Protein AF-A0A1E3X7X5-F1 (afdb_monomer_lite)

pLDDT: mean 74.46, std 14.93, range [43.0, 90.19]

Foldseek 3Di:
DPPDPPDDDPVVVVVVVVVVVVVVVVLVCCLVVQAWDWDDDPNDTDTHTNVRDDPVVVVVVVVCVVPVD

Secondary structure (DSSP, 8-state):
---------HHHHHHHHHHHHHHHHHHHHHHHH-PPEEEEETTEEEEE-GGG--HHHHHHHHHHHHH--

Radius of gyration: 14.13 Å; chains: 1; bounding box: 34×27×26 Å

Organism: NCBI:txid1872076

Sequence (69 aa):
MKRRDPKLPKMANYGRKAFKKAVARVIEDHHRTGDPIAVWRDGKVVLVPVGIIGSATVILLLTFVLFLG

Structure (mmCIF, N/CA/C/O backbone):
data_AF-A0A1E3X7X5-F1
#
_entry.id   AF-A0A1E3X7X5-F1
#
loop_
_atom_site.group_PDB
_atom_site.id
_atom_site.type_symbol
_atom_site.label_atom_id
_atom_site.label_alt_id
_atom_site.label_comp_id
_atom_site.label_asym_id
_atom_site.label_entity_id
_atom_site.label_seq_id
_atom_site.pdbx_PDB_ins_code
_atom_site.Cartn_x
_atom_site.Cartn_y
_atom_site.Cartn_z
_atom_site.occupancy
_atom_site.B_iso_or_equiv
_atom_site.auth_seq_id
_atom_site.auth_comp_id
_atom_site.auth_asym_id
_atom_site.auth_atom_id
_atom_site.pdbx_PDB_model_num
ATOM 1 N N . MET A 1 1 ? 23.541 -17.131 6.167 1.00 43.00 1 MET A N 1
ATOM 2 C CA . MET A 1 1 ? 23.875 -16.695 4.789 1.00 43.00 1 MET A CA 1
ATOM 3 C C . MET A 1 1 ? 23.184 -15.356 4.519 1.00 43.00 1 MET A C 1
ATOM 5 O O . MET A 1 1 ? 21.962 -15.318 4.484 1.00 43.00 1 MET A O 1
ATOM 9 N N . LYS A 1 2 ? 23.921 -14.238 4.433 1.00 54.53 2 LYS A N 1
ATOM 10 C CA . LYS A 1 2 ? 23.339 -12.900 4.195 1.00 54.53 2 LYS A CA 1
ATOM 11 C C . LYS A 1 2 ? 23.029 -12.798 2.697 1.00 54.53 2 LYS A C 1
ATOM 13 O O . LYS A 1 2 ? 23.969 -12.714 1.907 1.00 54.53 2 LYS A O 1
ATOM 18 N N . ARG A 1 3 ? 21.756 -12.909 2.286 1.00 55.94 3 ARG A N 1
ATOM 19 C CA . ARG A 1 3 ? 21.390 -12.782 0.863 1.00 55.94 3 ARG A CA 1
ATOM 20 C C . ARG A 1 3 ? 21.891 -11.424 0.374 1.00 55.94 3 ARG A C 1
ATOM 22 O O . ARG A 1 3 ? 21.554 -10.391 0.946 1.00 55.94 3 ARG A O 1
ATOM 29 N N . ARG A 1 4 ? 22.783 -11.440 -0.614 1.00 58.53 4 ARG A N 1
ATOM 30 C CA . ARG A 1 4 ? 23.341 -10.225 -1.204 1.00 58.53 4 ARG A CA 1
ATOM 31 C C . ARG A 1 4 ? 22.234 -9.639 -2.073 1.00 58.53 4 ARG A C 1
ATOM 33 O O . ARG A 1 4 ? 21.868 -10.264 -3.062 1.00 58.53 4 ARG A O 1
ATOM 40 N N . ASP A 1 5 ? 21.665 -8.510 -1.661 1.00 62.78 5 ASP A N 1
ATOM 41 C CA . ASP A 1 5 ? 20.608 -7.850 -2.430 1.00 62.78 5 ASP A CA 1
ATOM 42 C C . ASP A 1 5 ? 21.159 -7.529 -3.832 1.00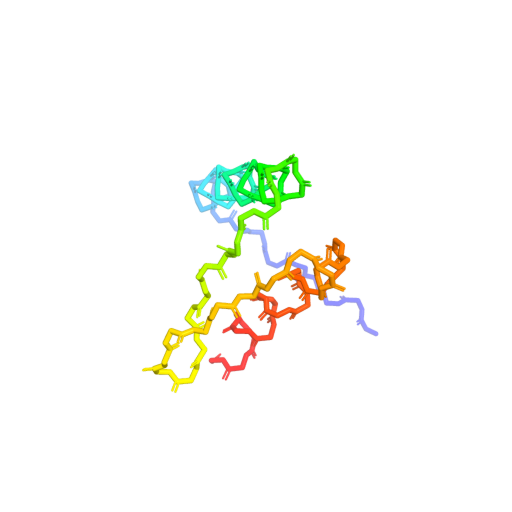 62.78 5 ASP A C 1
ATOM 44 O O . ASP A 1 5 ? 22.183 -6.837 -3.933 1.00 62.78 5 ASP A O 1
ATOM 48 N N . PRO A 1 6 ? 20.566 -8.060 -4.917 1.00 69.12 6 PRO A N 1
ATOM 49 C CA . PRO A 1 6 ? 21.069 -7.816 -6.257 1.00 69.12 6 PRO A CA 1
ATOM 50 C C . PRO A 1 6 ? 21.010 -6.315 -6.548 1.00 69.12 6 PRO A C 1
ATOM 52 O O . PRO A 1 6 ? 19.996 -5.646 -6.336 1.00 69.12 6 PRO A O 1
ATOM 55 N N . LYS A 1 7 ? 22.133 -5.760 -7.014 1.00 77.69 7 LYS A N 1
ATOM 56 C CA . LYS A 1 7 ? 22.244 -4.340 -7.348 1.00 77.69 7 LYS A CA 1
ATOM 57 C C . LYS A 1 7 ? 21.331 -4.051 -8.541 1.00 77.69 7 LYS A C 1
ATOM 59 O O . LYS A 1 7 ? 21.700 -4.309 -9.681 1.00 77.69 7 LYS A O 1
ATOM 64 N N . LEU A 1 8 ? 20.135 -3.535 -8.261 1.00 74.88 8 LEU A N 1
ATOM 65 C CA . LEU A 1 8 ? 19.164 -3.142 -9.282 1.00 74.88 8 LEU A CA 1
ATOM 66 C C . LEU A 1 8 ? 19.803 -2.159 -10.281 1.00 74.88 8 LEU A C 1
ATOM 68 O O . LEU A 1 8 ? 20.530 -1.252 -9.850 1.00 74.88 8 LEU A O 1
ATOM 72 N N . PRO A 1 9 ? 19.497 -2.271 -11.589 1.00 85.75 9 PRO A N 1
ATOM 73 C CA . PRO A 1 9 ? 19.852 -1.252 -12.567 1.00 85.75 9 PRO A CA 1
ATOM 74 C C . PRO A 1 9 ? 19.415 0.136 -12.085 1.00 85.75 9 PRO A C 1
ATOM 76 O O . PRO A 1 9 ? 18.381 0.284 -11.427 1.00 85.75 9 PRO A O 1
ATOM 79 N N . LYS A 1 10 ? 20.194 1.173 -12.407 1.00 84.75 10 LYS A N 1
ATOM 80 C CA . LYS A 1 10 ? 20.009 2.535 -11.869 1.00 84.75 10 LYS A CA 1
ATOM 81 C C . LYS A 1 10 ? 18.560 3.035 -12.012 1.00 84.75 10 LYS A C 1
ATOM 83 O O . LYS A 1 10 ? 18.008 3.572 -11.053 1.00 84.75 10 LYS A O 1
ATOM 88 N N . MET A 1 11 ? 17.929 2.768 -13.158 1.00 81.75 11 MET A N 1
ATOM 89 C CA . MET A 1 11 ? 16.532 3.128 -13.439 1.00 81.75 11 MET A CA 1
ATOM 90 C C . MET A 1 11 ? 15.524 2.370 -12.572 1.00 81.75 11 MET A C 1
ATOM 92 O O . MET A 1 11 ? 14.634 2.984 -11.986 1.00 81.75 11 MET A O 1
ATOM 96 N N . ALA A 1 12 ? 15.714 1.063 -12.385 1.00 84.56 12 ALA A N 1
ATOM 97 C CA . ALA A 1 12 ? 14.867 0.263 -11.505 1.00 84.56 12 ALA A CA 1
ATOM 98 C C . ALA A 1 12 ? 14.941 0.748 -10.044 1.00 84.56 12 ALA A C 1
ATOM 100 O O . ALA A 1 12 ? 13.938 0.762 -9.331 1.00 84.56 12 ALA A O 1
ATOM 101 N N . ASN A 1 13 ? 16.105 1.226 -9.591 1.00 87.25 13 ASN A N 1
ATOM 102 C CA . ASN A 1 13 ? 16.238 1.781 -8.244 1.00 87.25 13 ASN A CA 1
ATOM 103 C C . ASN A 1 13 ? 15.511 3.130 -8.078 1.00 87.25 13 ASN A C 1
ATOM 105 O O . ASN A 1 13 ? 14.967 3.387 -7.003 1.00 87.25 13 ASN A O 1
ATOM 109 N N . TYR A 1 14 ? 15.469 3.979 -9.112 1.00 88.19 14 TYR A N 1
ATOM 110 C CA . TYR A 1 14 ? 14.656 5.201 -9.087 1.00 88.19 14 TYR A CA 1
ATOM 111 C C . TYR A 1 14 ? 13.165 4.877 -9.013 1.00 88.19 14 TYR A C 1
ATOM 113 O O . TYR A 1 14 ? 12.485 5.407 -8.135 1.00 88.19 14 TYR A O 1
ATOM 121 N N . GLY A 1 15 ? 12.693 3.941 -9.844 1.00 89.00 15 GLY A N 1
ATOM 122 C CA . GLY A 1 15 ? 11.314 3.451 -9.790 1.00 89.00 15 GLY A CA 1
ATOM 123 C C . GLY A 1 15 ? 10.955 2.917 -8.403 1.00 89.00 15 GLY A C 1
ATOM 124 O O . GLY A 1 15 ? 9.979 3.353 -7.799 1.00 89.00 15 GLY A O 1
ATOM 125 N N . ARG A 1 16 ? 11.817 2.074 -7.819 1.00 85.00 16 ARG A N 1
ATOM 126 C CA . ARG A 1 16 ? 11.632 1.547 -6.458 1.00 85.00 16 ARG A CA 1
ATOM 127 C C . ARG A 1 16 ? 11.544 2.650 -5.401 1.00 85.00 16 ARG A C 1
ATOM 129 O O . ARG A 1 16 ? 10.715 2.564 -4.498 1.00 85.00 16 ARG A O 1
ATOM 136 N N . LYS A 1 17 ? 12.402 3.674 -5.471 1.00 88.12 17 LYS A N 1
ATOM 137 C CA . LYS A 1 17 ? 12.382 4.801 -4.520 1.00 88.12 17 LYS A CA 1
ATOM 138 C C . LYS A 1 17 ? 11.108 5.634 -4.659 1.00 88.12 17 LYS A C 1
ATOM 140 O O . LYS A 1 17 ? 10.506 5.974 -3.643 1.00 88.12 17 LYS A O 1
ATOM 145 N N . ALA A 1 18 ? 10.696 5.933 -5.890 1.00 90.19 18 ALA A N 1
ATOM 146 C CA . ALA A 1 18 ? 9.466 6.667 -6.164 1.00 90.19 18 ALA A CA 1
ATOM 147 C C . ALA A 1 18 ? 8.237 5.897 -5.662 1.00 90.19 18 ALA A C 1
ATOM 149 O O . ALA A 1 18 ? 7.418 6.458 -4.938 1.00 90.19 18 ALA A O 1
ATOM 150 N N . PHE A 1 19 ? 8.175 4.594 -5.946 1.00 84.06 19 PHE A N 1
ATOM 151 C CA . PHE A 1 19 ? 7.104 3.717 -5.483 1.00 84.06 19 PHE A CA 1
ATOM 152 C C . PHE A 1 19 ? 7.019 3.675 -3.953 1.00 84.06 19 PHE A C 1
ATOM 154 O O . PHE A 1 19 ? 5.960 3.929 -3.388 1.00 84.06 19 PHE A O 1
ATOM 161 N N . LYS A 1 20 ? 8.148 3.463 -3.260 1.00 86.50 20 LYS A N 1
ATOM 162 C CA . LYS A 1 20 ? 8.189 3.487 -1.787 1.00 86.50 20 LYS A CA 1
ATOM 163 C C . LYS A 1 20 ? 7.685 4.810 -1.209 1.00 86.50 20 LYS A C 1
ATOM 165 O O . LYS A 1 20 ? 6.958 4.802 -0.223 1.00 86.50 20 LYS A O 1
ATOM 170 N N . LYS A 1 21 ? 8.054 5.937 -1.823 1.00 89.44 21 LYS A N 1
ATOM 171 C CA . LYS A 1 21 ? 7.602 7.264 -1.389 1.00 89.44 21 LYS A CA 1
ATOM 172 C C . LYS A 1 21 ? 6.097 7.455 -1.596 1.00 89.44 21 LYS A C 1
ATOM 174 O O . LYS A 1 21 ? 5.449 8.038 -0.735 1.00 89.44 21 LYS A O 1
ATOM 179 N N . ALA A 1 22 ? 5.550 6.970 -2.709 1.00 88.12 22 ALA A N 1
ATOM 180 C CA . ALA A 1 22 ? 4.115 7.022 -2.974 1.00 88.12 22 ALA A CA 1
ATOM 181 C C . ALA A 1 22 ? 3.327 6.174 -1.964 1.00 88.12 22 ALA A C 1
ATOM 183 O O . ALA A 1 22 ? 2.390 6.675 -1.354 1.00 88.12 22 ALA A O 1
ATOM 184 N N . VAL A 1 23 ? 3.768 4.937 -1.714 1.00 86.25 23 VAL A N 1
ATOM 185 C CA . VAL A 1 23 ? 3.139 4.046 -0.725 1.00 86.25 23 VAL A CA 1
ATOM 186 C C . VAL A 1 23 ? 3.176 4.658 0.677 1.00 86.25 23 VAL A C 1
ATOM 188 O O . VAL A 1 23 ? 2.169 4.627 1.375 1.00 86.25 23 VAL A O 1
ATOM 191 N N . ALA A 1 24 ? 4.299 5.263 1.079 1.00 86.56 24 ALA A N 1
ATOM 192 C CA . ALA A 1 24 ? 4.411 5.910 2.386 1.00 86.56 24 ALA A CA 1
ATOM 193 C C . ALA A 1 24 ? 3.368 7.023 2.582 1.00 86.56 24 ALA A C 1
ATOM 195 O O . ALA A 1 24 ? 2.744 7.083 3.635 1.00 86.56 24 ALA A O 1
ATOM 196 N N . ARG A 1 25 ? 3.136 7.850 1.554 1.00 88.12 25 ARG A N 1
ATOM 197 C CA . ARG A 1 25 ? 2.116 8.912 1.589 1.00 88.12 25 ARG A CA 1
ATOM 198 C C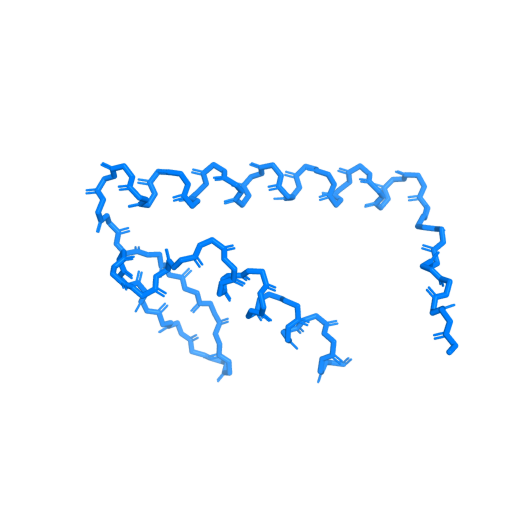 . ARG A 1 25 ? 0.702 8.354 1.704 1.00 88.12 25 ARG A C 1
ATOM 200 O O . ARG A 1 25 ? -0.079 8.860 2.491 1.00 88.12 25 ARG A O 1
ATOM 207 N N . VAL A 1 26 ? 0.393 7.289 0.964 1.00 87.12 26 VAL A N 1
ATOM 208 C CA . VAL A 1 26 ? -0.924 6.635 1.035 1.00 87.12 26 VAL A CA 1
ATOM 209 C C . VAL A 1 26 ? -1.183 6.065 2.432 1.00 87.12 26 VAL A C 1
ATOM 211 O O . VAL A 1 26 ? -2.288 6.196 2.942 1.00 87.12 26 VAL A O 1
ATOM 214 N N . ILE A 1 27 ? -0.174 5.464 3.071 1.00 84.38 27 ILE A N 1
ATOM 215 C CA . ILE A 1 27 ? -0.296 4.950 4.447 1.00 84.38 27 ILE A CA 1
ATOM 216 C C . ILE A 1 27 ? -0.465 6.100 5.448 1.00 84.38 27 ILE A C 1
ATOM 218 O O . ILE A 1 27 ? -1.273 6.002 6.367 1.00 84.38 27 ILE A O 1
ATOM 222 N N . GLU A 1 28 ? 0.281 7.189 5.275 1.00 87.25 28 GLU A N 1
ATOM 223 C CA . GLU A 1 28 ? 0.153 8.380 6.115 1.00 87.25 28 GLU A CA 1
ATOM 224 C C . GLU A 1 28 ? -1.247 8.998 6.006 1.00 87.25 28 GLU A C 1
ATOM 226 O O . GLU A 1 28 ? -1.881 9.256 7.028 1.00 87.25 28 GLU A O 1
ATOM 231 N N . ASP A 1 29 ? -1.768 9.162 4.789 1.00 86.69 29 ASP A N 1
ATOM 232 C CA . ASP A 1 29 ? -3.123 9.664 4.562 1.00 86.69 29 ASP A CA 1
ATOM 233 C C . ASP A 1 29 ? -4.185 8.712 5.114 1.00 86.69 29 ASP A C 1
ATOM 235 O O . ASP A 1 29 ? -5.113 9.171 5.775 1.00 86.69 29 ASP A O 1
ATOM 239 N N . HIS A 1 30 ? -4.019 7.402 4.934 1.00 83.88 30 HIS A N 1
ATOM 240 C CA . HIS A 1 30 ? -4.868 6.377 5.540 1.00 83.88 30 HIS A CA 1
ATOM 241 C C . HIS A 1 30 ? -4.942 6.529 7.060 1.00 83.88 30 HIS A C 1
ATOM 243 O O . HIS A 1 30 ? -6.034 6.587 7.615 1.00 83.88 30 HIS A O 1
ATOM 249 N N . HIS A 1 31 ? -3.797 6.675 7.734 1.00 83.56 31 HIS A N 1
ATOM 250 C CA . HIS A 1 31 ? -3.746 6.863 9.188 1.00 83.56 31 HIS A CA 1
ATOM 251 C 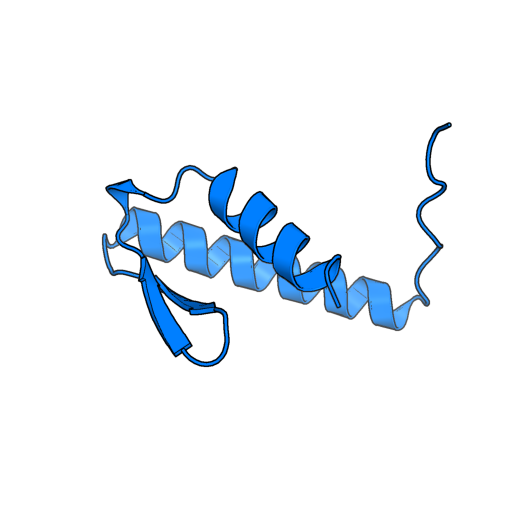C . HIS A 1 31 ? -4.348 8.201 9.625 1.00 83.56 31 HIS A C 1
ATOM 253 O O . HIS A 1 31 ? -4.986 8.275 10.672 1.00 83.56 31 HIS A O 1
ATOM 259 N N . ARG A 1 32 ? -4.131 9.261 8.841 1.00 86.69 32 ARG A N 1
ATOM 260 C CA . ARG A 1 32 ? -4.596 10.617 9.148 1.00 86.69 32 ARG A CA 1
ATOM 261 C C . ARG A 1 32 ? -6.105 10.775 8.977 1.00 86.69 32 ARG A C 1
ATOM 263 O O . ARG A 1 32 ? -6.725 11.490 9.756 1.00 86.69 32 ARG A O 1
ATOM 270 N N . THR A 1 33 ? -6.672 10.159 7.947 1.00 88.31 33 THR A N 1
ATOM 271 C CA . THR A 1 33 ? -8.094 10.289 7.585 1.00 88.31 33 THR A CA 1
ATOM 272 C C . THR A 1 33 ? -8.962 9.207 8.215 1.00 88.31 33 THR A C 1
ATOM 274 O O . THR A 1 33 ? -10.138 9.444 8.466 1.00 88.31 33 THR A O 1
ATOM 277 N N . GLY A 1 34 ? -8.395 8.033 8.500 1.00 85.44 34 GLY A N 1
ATOM 278 C CA . GLY A 1 34 ? -9.171 6.859 8.894 1.00 85.44 34 GLY A CA 1
ATOM 279 C C . GLY A 1 34 ? -9.755 6.083 7.708 1.00 85.44 34 GLY A C 1
ATOM 280 O O . GLY A 1 34 ? -10.348 5.025 7.926 1.00 85.44 34 GLY A O 1
ATOM 281 N N . ASP A 1 35 ? -9.579 6.564 6.472 1.00 86.25 35 ASP A N 1
ATOM 282 C CA . ASP A 1 35 ? -10.199 5.986 5.277 1.00 86.25 35 ASP A CA 1
ATOM 283 C C . ASP A 1 35 ? -9.545 4.657 4.904 1.00 86.25 35 ASP A C 1
ATOM 285 O O . ASP A 1 35 ? -8.329 4.624 4.764 1.00 86.25 35 ASP A O 1
ATOM 289 N N . PRO A 1 36 ? -10.281 3.556 4.682 1.00 85.00 36 PRO A N 1
ATOM 290 C CA . PRO A 1 36 ? -9.684 2.257 4.377 1.00 85.00 36 PRO A CA 1
ATOM 291 C C . PRO A 1 36 ? -8.870 2.254 3.070 1.00 85.00 36 PRO A C 1
ATOM 293 O O . PRO A 1 36 ? -9.282 2.823 2.062 1.00 85.00 36 PRO A O 1
ATOM 296 N N . ILE A 1 37 ? -7.741 1.533 3.051 1.00 86.12 37 ILE A N 1
ATOM 297 C CA . ILE A 1 37 ? -6.951 1.317 1.826 1.00 86.12 37 ILE A CA 1
ATOM 298 C C . ILE A 1 37 ? -7.482 0.093 1.081 1.00 86.12 37 ILE A C 1
ATOM 300 O O . ILE A 1 37 ? -7.604 -0.991 1.652 1.00 86.12 37 ILE A O 1
ATOM 304 N N . ALA A 1 38 ? -7.706 0.231 -0.224 1.00 84.62 38 ALA A N 1
ATOM 305 C CA . ALA A 1 38 ? -7.923 -0.902 -1.115 1.00 84.62 38 ALA A CA 1
ATOM 306 C C . ALA A 1 38 ? -6.591 -1.589 -1.466 1.00 84.62 38 ALA A C 1
ATOM 308 O O . ALA A 1 38 ? -5.671 -0.961 -1.991 1.00 84.62 38 ALA A O 1
ATOM 309 N N . VAL A 1 39 ? -6.496 -2.893 -1.210 1.00 84.12 39 VAL A N 1
ATOM 310 C CA . VAL A 1 39 ? -5.337 -3.729 -1.544 1.00 84.12 39 VAL A CA 1
ATOM 311 C C . VAL A 1 39 ? -5.783 -4.879 -2.435 1.00 84.12 39 VAL A C 1
ATOM 313 O O . VAL A 1 39 ? -6.791 -5.530 -2.169 1.00 84.12 39 VAL A O 1
ATOM 316 N N . TRP A 1 40 ? -5.012 -5.160 -3.482 1.00 82.19 40 TRP A N 1
ATOM 317 C CA . TRP A 1 40 ? -5.208 -6.356 -4.293 1.00 82.19 40 TRP A CA 1
ATOM 318 C C . TRP A 1 40 ? -4.558 -7.567 -3.619 1.00 82.19 40 TRP A C 1
ATOM 320 O O . TRP A 1 40 ? -3.362 -7.546 -3.323 1.00 82.19 40 TRP A O 1
ATOM 330 N N . ARG A 1 41 ? -5.330 -8.627 -3.384 1.00 82.00 41 ARG A N 1
ATOM 331 C CA . ARG A 1 41 ? -4.865 -9.891 -2.807 1.00 82.00 41 ARG A CA 1
ATOM 332 C C . ARG A 1 41 ? -5.604 -11.053 -3.463 1.00 82.00 41 ARG A C 1
ATOM 334 O O . ARG A 1 41 ? -6.830 -11.049 -3.496 1.00 82.00 41 ARG A O 1
ATOM 341 N N . ASP A 1 42 ? -4.862 -12.034 -3.972 1.00 81.38 42 ASP A N 1
ATOM 342 C CA . ASP A 1 42 ? -5.406 -13.292 -4.510 1.00 81.38 42 ASP A CA 1
ATOM 343 C C . ASP A 1 42 ? -6.529 -13.093 -5.546 1.00 81.38 42 ASP A C 1
ATOM 345 O O . ASP A 1 42 ? -7.563 -13.758 -5.524 1.00 81.38 42 ASP A O 1
ATOM 349 N N . GLY A 1 43 ? -6.349 -12.116 -6.441 1.00 88.56 43 GLY A N 1
ATOM 350 C CA . GLY A 1 43 ? -7.331 -11.800 -7.483 1.00 88.56 43 GLY A CA 1
ATOM 351 C C . GLY A 1 43 ? -8.544 -10.995 -7.004 1.00 88.56 43 GLY A C 1
ATOM 352 O O . GLY A 1 43 ? -9.490 -10.814 -7.767 1.00 88.56 43 GLY A O 1
ATOM 353 N N . LYS A 1 44 ? -8.548 -10.525 -5.752 1.00 83.00 44 LYS A N 1
ATOM 354 C CA . LYS A 1 44 ? -9.652 -9.773 -5.148 1.00 83.00 44 LYS A CA 1
ATOM 355 C C . LYS A 1 44 ? -9.172 -8.442 -4.584 1.00 83.00 44 LYS A C 1
ATOM 357 O O . LYS A 1 44 ? -8.031 -8.300 -4.149 1.00 83.00 44 LYS A O 1
ATOM 362 N N . VAL A 1 45 ? -10.079 -7.472 -4.546 1.00 86.44 45 VAL A N 1
ATOM 363 C CA . VAL A 1 45 ? -9.871 -6.202 -3.844 1.00 86.44 45 VAL A CA 1
ATOM 364 C C . VAL A 1 45 ? -10.341 -6.365 -2.401 1.00 86.44 45 VAL A C 1
ATOM 366 O O . VAL A 1 45 ? -11.490 -6.724 -2.157 1.00 86.44 45 VAL A O 1
ATOM 369 N N . VAL A 1 46 ? -9.450 -6.106 -1.447 1.00 86.12 46 VAL A N 1
ATOM 370 C CA . VAL A 1 46 ? -9.719 -6.146 -0.007 1.00 86.12 46 VAL A CA 1
ATOM 371 C C . VAL A 1 46 ? -9.537 -4.744 0.558 1.00 86.12 46 VAL A C 1
ATOM 373 O O 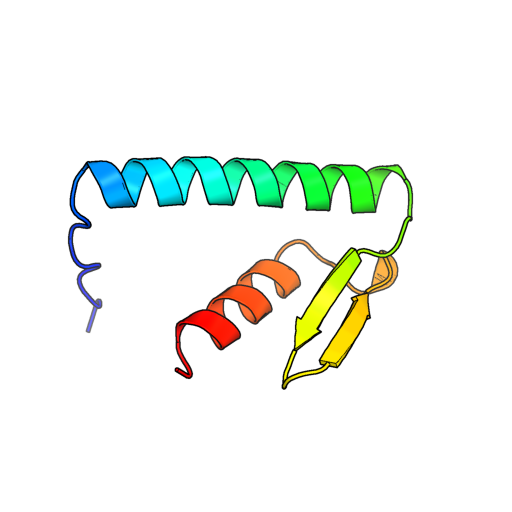. VAL A 1 46 ? -8.494 -4.125 0.357 1.00 86.12 46 VAL A O 1
ATOM 376 N N . LEU A 1 47 ? -10.541 -4.247 1.276 1.00 85.06 47 LEU A N 1
ATOM 377 C CA . LEU A 1 47 ? -10.446 -2.987 2.007 1.00 85.06 47 LEU A CA 1
ATOM 378 C C . LEU A 1 47 ? -9.839 -3.249 3.381 1.00 85.06 47 LEU A C 1
ATOM 380 O O . LEU A 1 47 ? -10.322 -4.098 4.131 1.00 85.06 47 LEU A O 1
ATOM 384 N N . VAL A 1 48 ? -8.778 -2.520 3.706 1.00 83.31 48 VAL A N 1
ATOM 385 C CA . VAL A 1 48 ? -8.082 -2.637 4.982 1.00 83.31 48 VAL A CA 1
ATOM 386 C C . VAL A 1 48 ? -8.349 -1.373 5.803 1.00 83.31 48 VAL A C 1
ATOM 388 O O . VAL A 1 48 ? -7.935 -0.290 5.388 1.00 83.31 48 VAL A O 1
ATOM 391 N N . PRO A 1 49 ? -9.053 -1.476 6.943 1.00 82.44 49 PRO A N 1
ATOM 392 C CA . PRO A 1 49 ? -9.290 -0.350 7.839 1.00 82.44 49 PRO A CA 1
ATOM 393 C C . PRO A 1 49 ? -8.043 -0.003 8.666 1.00 82.44 49 PRO A C 1
ATOM 395 O O . PRO A 1 49 ? -7.189 -0.858 8.915 1.00 82.44 49 PRO A O 1
ATOM 398 N N . VAL A 1 50 ? -7.988 1.239 9.161 1.00 77.62 50 VAL A N 1
ATOM 399 C CA . VAL A 1 50 ? -6.845 1.798 9.915 1.00 77.62 50 VAL A CA 1
ATOM 400 C C . VAL A 1 50 ? -6.398 0.939 11.095 1.00 77.62 50 VAL A C 1
ATOM 402 O O . VAL A 1 50 ? -5.203 0.751 11.296 1.00 77.62 50 VAL A O 1
ATOM 405 N N . GLY A 1 51 ? -7.335 0.355 11.849 1.00 71.31 51 GLY A N 1
ATOM 406 C CA . GLY A 1 51 ? -7.015 -0.425 13.052 1.00 71.31 51 GLY A CA 1
ATOM 407 C C . GLY A 1 51 ? -6.209 -1.707 12.799 1.00 71.31 51 GLY A C 1
ATOM 408 O O . GLY A 1 51 ? -5.703 -2.301 13.745 1.00 71.31 51 GLY A O 1
ATOM 409 N N . ILE A 1 52 ? -6.081 -2.137 11.538 1.00 67.00 52 ILE A N 1
ATOM 410 C CA . ILE A 1 52 ? -5.344 -3.347 11.143 1.00 67.00 52 ILE A CA 1
ATOM 411 C C . ILE A 1 52 ? -3.928 -3.000 10.643 1.00 67.00 52 ILE A C 1
ATOM 413 O O . ILE A 1 52 ? -3.027 -3.847 10.663 1.00 67.00 52 ILE A O 1
ATOM 417 N N . ILE A 1 53 ? -3.690 -1.753 10.223 1.00 63.38 53 ILE A N 1
ATOM 418 C CA . ILE A 1 53 ? -2.427 -1.327 9.613 1.00 63.38 53 ILE A CA 1
ATOM 419 C C . ILE A 1 53 ? -1.528 -0.669 10.666 1.00 63.38 53 ILE A C 1
ATOM 421 O O . ILE A 1 53 ? -1.432 0.543 10.793 1.00 63.38 53 ILE A O 1
ATOM 425 N N . GLY A 1 54 ? -0.790 -1.494 11.408 1.00 55.50 54 GLY A N 1
ATOM 426 C CA . GLY A 1 54 ? 0.497 -1.069 11.958 1.00 55.50 54 GLY A CA 1
ATOM 427 C C . GLY A 1 54 ? 1.534 -1.076 10.834 1.00 55.50 54 GLY A C 1
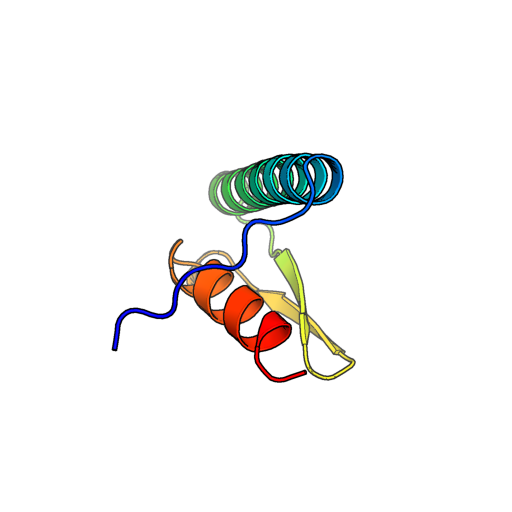ATOM 428 O O . GLY A 1 54 ? 1.556 -2.008 10.032 1.00 55.50 54 GLY A O 1
ATOM 429 N N . SER A 1 55 ? 2.408 -0.074 10.759 1.00 52.78 55 SER A N 1
ATOM 430 C CA . SER A 1 55 ? 3.372 0.195 9.671 1.00 52.78 55 SER A CA 1
ATOM 431 C C . SER A 1 55 ? 4.221 -1.008 9.199 1.00 52.78 55 SER A C 1
ATOM 433 O O . SER A 1 55 ? 4.792 -0.981 8.109 1.00 52.78 55 SER A O 1
ATOM 435 N N . ALA A 1 56 ? 4.296 -2.082 9.991 1.00 49.22 56 ALA A N 1
ATOM 436 C CA . ALA A 1 56 ? 4.959 -3.341 9.661 1.00 49.22 56 ALA A CA 1
ATOM 437 C C . ALA A 1 56 ? 4.126 -4.280 8.758 1.00 49.22 56 ALA A C 1
ATOM 439 O O . ALA A 1 56 ? 4.702 -4.995 7.939 1.00 49.22 56 ALA A O 1
ATOM 440 N N . THR A 1 57 ? 2.791 -4.266 8.845 1.00 55.69 57 THR A N 1
ATOM 441 C CA . THR A 1 57 ? 1.906 -5.237 8.171 1.00 55.69 57 THR A CA 1
ATOM 442 C C . THR A 1 57 ? 1.823 -5.003 6.662 1.00 55.69 57 THR A C 1
ATOM 444 O O . THR A 1 57 ? 1.822 -5.960 5.893 1.00 55.69 57 THR A O 1
ATOM 447 N N . VAL A 1 58 ? 1.824 -3.745 6.204 1.00 58.84 58 VAL A N 1
ATOM 448 C CA . VAL A 1 58 ? 1.788 -3.416 4.762 1.00 58.84 58 VAL A CA 1
ATOM 449 C C . VAL A 1 58 ? 3.108 -3.758 4.078 1.00 58.84 58 VAL A C 1
ATOM 451 O O . VAL A 1 58 ? 3.101 -4.265 2.959 1.00 58.84 58 VAL A O 1
ATOM 454 N N . ILE A 1 59 ? 4.241 -3.562 4.761 1.00 57.62 59 ILE A N 1
ATOM 455 C CA . ILE A 1 59 ? 5.543 -4.006 4.255 1.00 57.62 59 ILE A CA 1
ATOM 456 C C . ILE A 1 59 ? 5.579 -5.533 4.216 1.00 57.62 59 ILE A C 1
ATOM 458 O O . ILE A 1 59 ? 5.986 -6.078 3.196 1.00 57.62 59 ILE A O 1
ATOM 462 N N . LEU A 1 60 ? 5.102 -6.230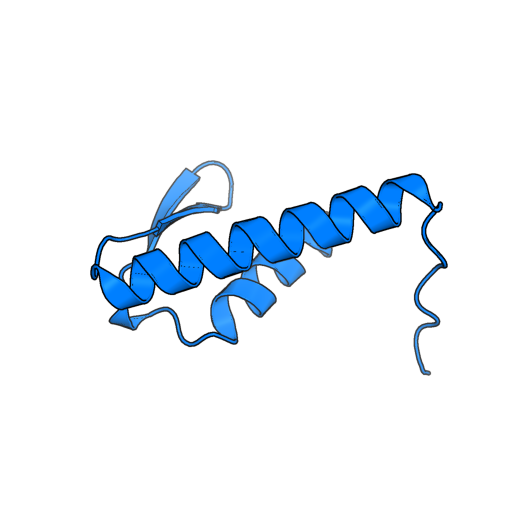 5.253 1.00 54.16 60 LEU A N 1
ATOM 463 C CA . LEU A 1 60 ? 5.047 -7.695 5.249 1.00 54.16 60 LEU A CA 1
ATOM 464 C C . LEU A 1 60 ? 4.154 -8.236 4.121 1.00 54.16 60 LEU A C 1
ATOM 466 O O . LEU A 1 60 ? 4.567 -9.150 3.417 1.00 54.16 60 LEU A O 1
ATOM 470 N N . LEU A 1 61 ? 2.979 -7.639 3.898 1.00 57.34 61 LEU A N 1
ATOM 471 C CA . LEU A 1 61 ? 2.031 -8.054 2.858 1.00 57.34 61 LEU A CA 1
ATOM 472 C C . LEU A 1 61 ? 2.525 -7.751 1.440 1.00 57.34 61 LEU A C 1
ATOM 474 O O . LEU A 1 61 ? 2.448 -8.621 0.579 1.00 57.34 61 LEU A O 1
ATOM 478 N N . LEU A 1 62 ? 3.093 -6.565 1.197 1.00 56.44 62 LEU A N 1
ATOM 479 C CA . LEU A 1 62 ? 3.722 -6.243 -0.090 1.00 56.44 62 LEU A CA 1
ATOM 480 C C . LEU A 1 62 ? 4.964 -7.103 -0.348 1.00 56.44 62 LEU A C 1
ATOM 482 O O . LEU A 1 62 ? 5.232 -7.463 -1.490 1.00 56.44 62 LEU A O 1
ATOM 486 N N . THR A 1 63 ? 5.717 -7.459 0.696 1.00 56.31 63 THR A N 1
ATOM 487 C CA . THR A 1 63 ? 6.876 -8.353 0.564 1.00 56.31 63 THR A CA 1
ATOM 488 C C . THR A 1 63 ? 6.430 -9.783 0.266 1.00 56.31 63 THR A C 1
ATOM 490 O O . THR A 1 63 ? 7.040 -10.426 -0.577 1.00 56.31 63 THR A O 1
ATOM 493 N N . PHE A 1 64 ? 5.341 -10.260 0.876 1.00 50.38 64 PHE A N 1
ATOM 494 C CA . PHE A 1 64 ? 4.754 -11.571 0.583 1.00 50.38 64 PHE A CA 1
ATOM 495 C C . PHE A 1 64 ? 4.289 -11.662 -0.881 1.00 50.38 64 PHE A C 1
ATOM 497 O O . PHE A 1 64 ? 4.607 -12.630 -1.561 1.00 50.38 64 PHE A O 1
ATOM 504 N N . VAL A 1 65 ? 3.649 -10.608 -1.405 1.00 55.25 65 VAL A N 1
ATOM 505 C CA . VAL A 1 65 ? 3.221 -10.514 -2.816 1.00 55.25 65 VAL A CA 1
ATOM 506 C C . VAL A 1 65 ? 4.402 -10.474 -3.797 1.00 55.25 65 VAL A C 1
ATOM 508 O O . VAL A 1 65 ? 4.303 -11.017 -4.890 1.00 55.25 65 VAL A O 1
ATOM 511 N N . LEU A 1 66 ? 5.529 -9.860 -3.426 1.00 52.53 66 LEU A N 1
ATOM 512 C CA . LEU A 1 66 ? 6.706 -9.751 -4.299 1.00 52.53 66 LEU A CA 1
ATOM 513 C C . LEU A 1 66 ? 7.662 -10.958 -4.233 1.00 52.53 66 LEU A C 1
ATOM 515 O O . LEU A 1 66 ? 8.574 -11.024 -5.053 1.00 52.53 66 LEU A O 1
ATOM 519 N N . PHE A 1 67 ? 7.501 -11.874 -3.269 1.00 45.00 67 PHE A N 1
ATOM 520 C CA . PHE A 1 67 ? 8.407 -13.018 -3.055 1.00 45.00 67 PHE A CA 1
ATOM 521 C C . PHE A 1 67 ? 7.766 -14.405 -3.241 1.00 45.00 67 PHE A C 1
ATOM 523 O O . PHE A 1 67 ? 8.505 -15.387 -3.257 1.00 45.00 67 PHE A O 1
ATOM 530 N N . LEU A 1 68 ? 6.437 -14.504 -3.364 1.00 46.06 68 LEU A N 1
ATOM 531 C CA . LEU A 1 68 ? 5.717 -15.758 -3.663 1.00 46.06 68 LEU A CA 1
ATOM 532 C C . LEU A 1 68 ? 5.234 -15.872 -5.119 1.00 46.06 68 LEU A C 1
ATOM 534 O O . LEU A 1 68 ? 4.482 -16.792 -5.435 1.00 46.06 68 LEU A O 1
ATOM 538 N N . GLY A 1 69 ? 5.677 -14.958 -5.985 1.00 45.38 69 GLY A N 1
ATOM 539 C CA . GLY A 1 69 ? 5.613 -15.103 -7.441 1.00 45.38 69 GLY A CA 1
ATOM 540 C C . GLY A 1 69 ? 6.903 -15.683 -7.997 1.00 45.38 69 GLY A C 1
ATOM 541 O O . GLY A 1 69 ? 7.979 -15.272 -7.503 1.00 45.38 69 GLY A O 1
#